Protein AF-A0A9X0CFH7-F1 (afdb_monomer_lite)

InterPro domains:
  IPR003609 PAN/Apple domain [PF00024] (2-72)
  IPR003609 PAN/Apple domain [PS50948] (1-74)

pLDDT: mean 85.28, std 14.78, range [37.84, 98.31]

Foldseek 3Di:
DAAQKDQPPFFPDFAFDPDDVVLCVVQVLQLLAQKWKAQQPDRGSRITGGSDDCVRPVVRIDGHHRMDIGGPPPPDPPDPPPPPPVQQFDDADPVLLVQLLVLLVVVVVVQLVVVCVVCVPDDPPDSCSNQVSDPVQSVQCSVCLRRDQDLVSCVVRGSHRDSVSSVSSVVSSVVRDVPRDD

Secondary structure (DSSP, 8-state):
-EEEEEE-S-EEEEE--SSHHHHHHHHTT-TT-SEEEEETT-SSS-EEEESS-TTT-GGGEEEEEEEEEEE----------------------HHHHHHHHHHHHHHHHHHHHHHHHH-TT--SS-HHHHH---HHHHHHHHHHTTT--SHHHHHHHS--SSHHHHHHHHHHHHTT-TT---

Structure (mmCIF, N/CA/C/O backbone):
data_AF-A0A9X0CFH7-F1
#
_entry.id   AF-A0A9X0CFH7-F1
#
loop_
_atom_site.group_PDB
_atom_site.id
_atom_site.type_symbol
_atom_site.label_atom_id
_atom_site.label_alt_id
_atom_site.label_comp_id
_atom_site.label_asym_id
_atom_site.label_entity_id
_atom_site.label_seq_id
_atom_site.pdbx_PDB_ins_code
_atom_site.Cartn_x
_atom_site.Cartn_y
_atom_site.Cartn_z
_atom_site.occupancy
_atom_site.B_iso_or_equiv
_atom_site.auth_seq_id
_atom_site.auth_comp_id
_atom_site.auth_asym_id
_atom_site.auth_atom_id
_atom_site.pdbx_PDB_model_num
ATOM 1 N N . MET A 1 1 ? 12.733 -11.921 -11.848 1.00 88.81 1 MET A N 1
ATOM 2 C CA . MET A 1 1 ? 12.622 -11.167 -13.117 1.00 88.81 1 MET A CA 1
ATOM 3 C C . MET A 1 1 ? 11.968 -12.038 -14.181 1.00 88.81 1 MET A C 1
ATOM 5 O O . MET A 1 1 ? 12.249 -13.232 -14.217 1.00 88.81 1 MET A O 1
ATOM 9 N N . VAL A 1 2 ? 11.102 -11.459 -15.015 1.00 95.19 2 VAL A N 1
ATOM 10 C CA . VAL A 1 2 ? 10.519 -12.099 -16.203 1.00 95.19 2 VAL A CA 1
ATOM 11 C C . VAL A 1 2 ? 10.742 -11.173 -17.404 1.00 95.19 2 VAL A C 1
ATOM 13 O O . VAL A 1 2 ? 10.199 -10.071 -17.452 1.00 95.19 2 VAL A O 1
ATOM 16 N N . ASN A 1 3 ? 11.584 -11.598 -18.347 1.00 96.38 3 ASN A N 1
ATOM 17 C CA . ASN A 1 3 ? 11.995 -10.783 -19.493 1.00 96.38 3 ASN A CA 1
ATOM 18 C C . ASN A 1 3 ? 10.939 -10.793 -20.610 1.00 96.38 3 ASN A C 1
ATOM 20 O O . ASN A 1 3 ? 10.426 -11.858 -20.949 1.00 96.38 3 ASN A O 1
ATOM 24 N N . GLY A 1 4 ? 10.661 -9.637 -21.215 1.00 96.88 4 GLY A N 1
ATOM 25 C CA . GLY A 1 4 ? 9.649 -9.468 -22.262 1.00 96.88 4 GLY A CA 1
ATOM 26 C C . GLY A 1 4 ? 8.211 -9.496 -21.740 1.00 96.88 4 GLY A C 1
ATOM 27 O O . GLY A 1 4 ? 7.301 -9.861 -22.485 1.00 96.88 4 GLY A O 1
ATOM 28 N N . TYR A 1 5 ? 8.015 -9.182 -20.458 1.00 98.00 5 TYR A N 1
ATOM 29 C CA . TYR A 1 5 ? 6.709 -9.130 -19.802 1.00 98.00 5 TYR A CA 1
ATOM 30 C C . TYR A 1 5 ? 6.572 -7.862 -18.963 1.00 98.00 5 TYR A C 1
ATOM 32 O O . TYR A 1 5 ? 7.567 -7.298 -18.496 1.00 98.00 5 TYR A O 1
ATOM 40 N N . ALA A 1 6 ? 5.330 -7.435 -18.772 1.00 97.94 6 ALA A N 1
ATOM 41 C CA . ALA A 1 6 ? 4.937 -6.344 -17.894 1.00 97.94 6 ALA A CA 1
ATOM 42 C C . ALA A 1 6 ? 3.622 -6.707 -17.194 1.00 97.94 6 ALA A C 1
ATOM 44 O O . ALA A 1 6 ? 2.772 -7.400 -17.760 1.00 97.94 6 ALA A O 1
ATOM 45 N N . LEU A 1 7 ? 3.454 -6.241 -15.961 1.00 98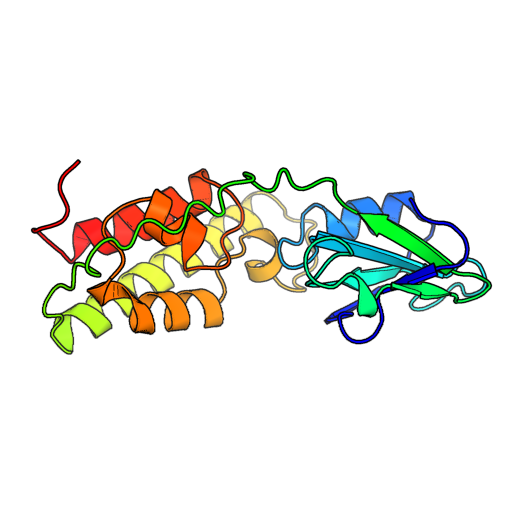.00 7 LEU A N 1
ATOM 46 C CA . LEU A 1 7 ? 2.184 -6.309 -15.252 1.00 98.00 7 LEU A CA 1
ATOM 47 C C . LEU A 1 7 ? 1.335 -5.099 -15.658 1.00 98.00 7 LEU A C 1
ATOM 49 O O . LEU A 1 7 ? 1.720 -3.957 -15.403 1.00 98.00 7 LEU A O 1
ATOM 53 N N . LEU A 1 8 ? 0.206 -5.337 -16.322 1.00 96.75 8 LEU A N 1
ATOM 54 C CA . LEU A 1 8 ? -0.649 -4.275 -16.858 1.00 96.75 8 LEU A CA 1
ATOM 55 C C . LEU A 1 8 ? -1.825 -3.968 -15.928 1.00 96.75 8 LEU A C 1
ATOM 57 O O . LEU A 1 8 ? -2.309 -4.837 -15.213 1.00 96.75 8 LEU A O 1
ATOM 61 N N . GLY A 1 9 ? -2.298 -2.719 -15.951 1.00 95.75 9 GLY A N 1
ATOM 62 C CA . GLY A 1 9 ? -3.473 -2.288 -15.179 1.00 95.75 9 GLY A CA 1
ATOM 63 C C . GLY A 1 9 ? -3.239 -2.109 -13.675 1.00 95.75 9 GLY A C 1
ATOM 64 O O . GLY A 1 9 ? -4.174 -1.771 -12.957 1.00 95.75 9 GLY A O 1
ATOM 65 N N . HIS A 1 10 ? -2.005 -2.303 -13.207 1.00 95.62 10 HIS A N 1
ATOM 66 C CA . HIS A 1 10 ? -1.633 -2.207 -11.791 1.00 95.62 10 HIS A CA 1
ATOM 67 C C . HIS A 1 10 ? -0.508 -1.20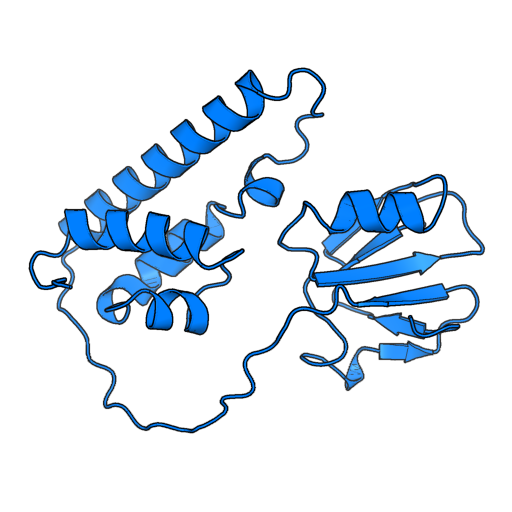4 -11.515 1.00 95.62 10 HIS A C 1
ATOM 69 O O . HIS A 1 10 ? -0.050 -1.096 -10.379 1.00 95.62 10 HIS A O 1
ATOM 75 N N . VAL A 1 11 ? -0.083 -0.461 -12.541 1.00 95.75 11 VAL A N 1
ATOM 76 C CA . VAL A 1 11 ? 0.871 0.641 -12.405 1.00 95.75 11 VAL A CA 1
ATOM 77 C C . VAL A 1 11 ? 0.180 1.796 -11.685 1.00 95.75 11 VAL A C 1
ATOM 79 O O . VAL A 1 11 ? -0.843 2.289 -12.161 1.00 95.75 11 VAL A O 1
ATOM 82 N N . PHE A 1 12 ? 0.736 2.243 -10.560 1.00 92.06 12 PHE A N 1
ATOM 83 C CA . PHE A 1 12 ? 0.223 3.412 -9.833 1.00 92.06 12 PHE A CA 1
ATOM 84 C C . PHE A 1 12 ? 1.115 4.648 -9.977 1.00 92.06 12 PHE A C 1
ATOM 86 O O . PHE A 1 12 ? 0.670 5.751 -9.662 1.00 92.06 12 PHE A O 1
ATOM 93 N N . GLU A 1 13 ? 2.354 4.477 -10.436 1.00 93.94 13 GLU A N 1
ATOM 94 C CA . GLU A 1 13 ? 3.318 5.560 -10.609 1.00 93.94 13 GLU A CA 1
ATOM 95 C C . GLU A 1 13 ? 4.332 5.201 -11.701 1.00 93.94 13 GLU A C 1
ATOM 97 O O . GLU A 1 13 ? 4.778 4.055 -11.791 1.00 93.94 13 GLU A O 1
ATOM 102 N N . ASN A 1 14 ? 4.697 6.187 -12.523 1.00 96.00 14 ASN A N 1
ATOM 103 C CA . ASN A 1 14 ? 5.788 6.074 -13.485 1.00 96.00 14 ASN A CA 1
ATOM 104 C C . ASN A 1 14 ? 6.906 7.037 -13.082 1.00 96.00 14 ASN A C 1
ATOM 106 O O . ASN A 1 14 ? 6.641 8.195 -12.760 1.00 96.00 14 ASN A O 1
ATOM 110 N N . VAL A 1 15 ? 8.146 6.557 -13.115 1.00 94.56 15 VAL A N 1
ATOM 111 C CA . VAL A 1 15 ? 9.338 7.319 -12.741 1.00 94.56 15 VAL A CA 1
ATOM 112 C C . VAL A 1 15 ? 10.407 7.128 -13.811 1.00 94.56 15 VAL A C 1
ATOM 114 O O . VAL A 1 15 ? 10.586 6.040 -14.358 1.00 94.56 15 VAL A O 1
ATOM 117 N N . SER A 1 16 ? 11.142 8.194 -14.113 1.00 95.88 16 SER A N 1
ATOM 118 C CA . SER A 1 16 ? 12.308 8.135 -14.994 1.00 95.88 16 SER A CA 1
ATOM 119 C C . SER A 1 16 ? 13.559 7.819 -14.174 1.00 95.88 16 SER A C 1
ATOM 121 O O . SER A 1 16 ? 13.917 8.577 -13.272 1.00 95.88 16 SER A O 1
ATOM 123 N N . VAL A 1 17 ? 14.241 6.715 -14.478 1.00 94.81 17 VAL A N 1
ATOM 124 C CA . VAL A 1 17 ? 15.445 6.271 -13.760 1.00 94.81 17 VAL A CA 1
ATOM 125 C C . VAL A 1 17 ? 16.564 5.864 -14.720 1.00 94.81 17 VAL A C 1
ATOM 127 O O . VAL A 1 17 ? 16.323 5.431 -15.844 1.00 94.81 17 VAL A O 1
ATOM 130 N N . ALA A 1 18 ? 17.815 5.957 -14.263 1.00 93.62 18 ALA A N 1
ATOM 131 C CA . ALA A 1 18 ? 18.990 5.637 -15.082 1.00 93.62 18 ALA A CA 1
ATOM 132 C C . ALA A 1 18 ? 19.151 4.134 -15.386 1.00 93.62 18 ALA A C 1
ATOM 134 O O . ALA A 1 18 ? 19.852 3.761 -16.324 1.00 93.62 18 ALA A O 1
ATOM 135 N N . GLY A 1 19 ? 18.523 3.263 -14.597 1.00 92.88 19 GLY A N 1
ATOM 136 C CA . GLY A 1 19 ? 18.621 1.822 -14.771 1.00 92.88 19 GLY A CA 1
ATOM 137 C C . GLY A 1 19 ? 17.738 1.044 -13.807 1.00 92.88 19 GLY A C 1
ATOM 138 O O . GLY A 1 19 ? 17.147 1.591 -12.875 1.00 92.88 19 GLY A O 1
ATOM 139 N N . VAL A 1 20 ? 17.680 -0.268 -14.016 1.00 94.75 20 VAL A N 1
ATOM 140 C CA . VAL A 1 20 ? 16.771 -1.158 -13.284 1.00 94.75 20 VAL A CA 1
ATOM 141 C C . VAL A 1 20 ? 17.030 -1.199 -11.774 1.00 94.75 20 VAL A C 1
ATOM 143 O O . VAL A 1 20 ? 16.090 -1.283 -10.990 1.00 94.75 20 VAL A O 1
ATOM 146 N N . ILE A 1 21 ? 18.290 -1.060 -11.345 1.00 92.56 21 ILE A N 1
ATOM 147 C CA . ILE A 1 21 ? 18.646 -0.997 -9.918 1.00 92.56 21 ILE A CA 1
ATOM 148 C C . ILE A 1 21 ? 18.085 0.270 -9.265 1.00 92.56 21 ILE A C 1
ATOM 150 O O . ILE A 1 21 ? 17.617 0.223 -8.131 1.00 92.56 21 ILE A O 1
ATOM 154 N N . ASN A 1 22 ? 18.064 1.396 -9.982 1.00 92.94 22 ASN A N 1
ATOM 155 C CA . ASN A 1 22 ? 17.421 2.609 -9.488 1.00 92.94 22 ASN A CA 1
ATOM 156 C C . ASN A 1 22 ? 15.903 2.426 -9.385 1.00 92.94 22 ASN A C 1
ATOM 158 O O . ASN A 1 22 ? 15.332 2.859 -8.394 1.00 92.94 22 ASN A O 1
ATOM 162 N N . CYS A 1 23 ? 15.275 1.723 -10.334 1.00 95.12 23 CYS A N 1
ATOM 163 C CA . CYS A 1 23 ? 13.853 1.378 -10.241 1.00 95.12 23 CYS A CA 1
ATOM 164 C C . CYS A 1 23 ? 13.554 0.536 -8.992 1.00 95.12 23 CYS A C 1
ATOM 166 O O . CYS A 1 23 ? 12.622 0.831 -8.247 1.00 95.12 23 CYS A O 1
ATOM 168 N N . TYR A 1 24 ? 14.406 -0.454 -8.701 1.00 92.00 24 TYR A N 1
ATOM 169 C CA . TYR A 1 24 ? 14.321 -1.233 -7.468 1.00 92.00 24 TYR A CA 1
ATOM 170 C C . TYR A 1 24 ? 14.459 -0.351 -6.218 1.00 92.00 24 TYR A C 1
ATOM 172 O O . TYR A 1 24 ? 13.630 -0.456 -5.323 1.00 92.00 24 TYR A O 1
ATOM 180 N N . HIS A 1 25 ? 15.438 0.559 -6.161 1.00 86.38 25 HIS A N 1
ATOM 181 C CA . HIS A 1 25 ? 15.595 1.484 -5.028 1.00 86.38 25 HIS A CA 1
ATOM 182 C C . HIS A 1 25 ? 14.466 2.515 -4.902 1.00 86.38 25 HIS A C 1
ATOM 184 O O . HIS A 1 25 ? 14.271 3.060 -3.823 1.00 86.38 25 HIS A O 1
ATOM 190 N N . THR A 1 26 ? 13.721 2.789 -5.972 1.00 87.62 26 THR A N 1
ATOM 191 C CA . THR A 1 26 ? 12.497 3.596 -5.913 1.00 87.62 26 THR A CA 1
ATOM 192 C C . THR A 1 26 ? 11.316 2.773 -5.397 1.00 87.62 26 THR A C 1
ATOM 194 O O . THR A 1 26 ? 10.522 3.265 -4.600 1.00 87.62 26 THR A O 1
ATOM 197 N N . CYS A 1 27 ? 11.213 1.515 -5.822 1.00 90.00 27 CYS A N 1
ATOM 198 C CA . CYS A 1 27 ? 10.132 0.614 -5.442 1.00 90.00 27 CYS A CA 1
ATOM 199 C C . CYS A 1 27 ? 10.262 0.122 -3.994 1.00 90.00 27 CYS A C 1
ATOM 201 O O . CYS A 1 27 ? 9.324 0.228 -3.223 1.00 90.00 27 CYS A O 1
ATOM 203 N N . GLN A 1 28 ? 11.437 -0.360 -3.592 1.00 84.56 28 GLN A N 1
ATOM 204 C CA . GLN A 1 28 ? 11.665 -1.011 -2.301 1.00 84.56 28 GLN A CA 1
ATOM 205 C C . GLN A 1 28 ? 11.304 -0.179 -1.058 1.00 84.56 28 GLN A C 1
ATOM 207 O O . GLN A 1 28 ? 10.832 -0.782 -0.100 1.00 84.56 28 GLN A O 1
ATOM 212 N N . PRO A 1 29 ? 11.504 1.150 -1.000 1.00 73.12 29 PRO A N 1
ATOM 213 C CA . PRO A 1 29 ? 11.023 1.948 0.125 1.00 73.12 29 PRO A CA 1
ATOM 214 C C . PRO A 1 29 ? 9.556 2.373 -0.023 1.00 73.12 29 PRO A C 1
ATOM 216 O O . PRO A 1 29 ? 8.988 2.877 0.939 1.00 73.12 29 PRO A O 1
ATOM 219 N N . ASN A 1 30 ? 8.947 2.223 -1.203 1.00 79.44 30 ASN A N 1
ATOM 220 C CA . ASN A 1 30 ? 7.548 2.551 -1.442 1.00 79.44 30 ASN A CA 1
ATOM 221 C C . ASN A 1 30 ? 6.698 1.307 -1.226 1.00 79.44 30 ASN A C 1
ATOM 223 O O . ASN A 1 30 ? 6.671 0.399 -2.046 1.00 79.44 30 ASN A O 1
ATOM 227 N N . CYS A 1 31 ? 5.928 1.279 -0.160 1.00 77.06 31 CYS A N 1
ATOM 228 C CA . CYS A 1 31 ? 5.208 0.067 0.194 1.00 77.06 31 CYS A CA 1
ATOM 229 C C . CYS A 1 31 ? 3.962 -0.262 -0.586 1.00 77.06 31 CYS A C 1
ATOM 231 O O . CYS A 1 31 ? 3.436 -1.368 -0.471 1.00 77.06 31 CYS A O 1
ATOM 233 N N . ARG A 1 32 ? 3.488 0.683 -1.392 1.00 82.31 32 ARG A N 1
ATOM 234 C CA . ARG A 1 32 ? 2.524 0.338 -2.425 1.00 82.31 32 ARG A CA 1
ATOM 235 C C . ARG A 1 32 ? 3.214 -0.470 -3.512 1.00 82.31 32 ARG A C 1
ATOM 237 O O . ARG A 1 32 ? 2.543 -1.231 -4.179 1.00 82.31 32 ARG A O 1
ATOM 244 N N . CYS A 1 33 ? 4.524 -0.325 -3.692 1.00 89.88 33 CYS A N 1
ATOM 245 C CA . CYS A 1 33 ? 5.276 -1.026 -4.712 1.00 89.88 33 CYS A CA 1
ATOM 246 C C . CYS A 1 33 ? 5.679 -2.428 -4.250 1.00 89.88 33 CYS A C 1
ATOM 248 O O . CYS A 1 33 ? 6.605 -2.609 -3.463 1.00 89.88 33 CYS A O 1
ATOM 250 N N . ILE A 1 34 ? 4.992 -3.435 -4.784 1.00 89.88 34 ILE A N 1
ATOM 251 C CA . ILE A 1 34 ? 5.307 -4.846 -4.515 1.00 89.88 34 ILE A CA 1
ATOM 252 C C . ILE A 1 34 ? 5.893 -5.567 -5.736 1.00 89.88 34 ILE A C 1
ATOM 254 O O . ILE A 1 34 ? 6.455 -6.656 -5.627 1.00 89.88 34 ILE A O 1
ATOM 258 N N . SER A 1 35 ? 5.794 -4.943 -6.908 1.00 95.75 35 SER A N 1
ATOM 259 C CA . SER A 1 35 ? 6.482 -5.336 -8.134 1.00 95.75 35 SER A CA 1
ATOM 260 C C . SER A 1 35 ? 6.704 -4.097 -9.011 1.00 95.75 35 SER A C 1
ATOM 262 O O . SER A 1 35 ? 6.143 -3.035 -8.741 1.00 95.75 35 SER A O 1
ATOM 264 N N . PHE A 1 36 ? 7.506 -4.194 -10.069 1.00 98.00 36 PHE A N 1
ATOM 265 C CA . PHE A 1 36 ? 7.657 -3.108 -11.042 1.00 98.00 36 PHE A CA 1
ATOM 266 C C . PHE A 1 36 ? 7.936 -3.629 -12.454 1.00 98.00 36 PHE A C 1
ATOM 268 O O . PHE A 1 36 ? 8.485 -4.719 -12.641 1.00 98.00 36 PHE A O 1
ATOM 275 N N . ASN A 1 37 ? 7.586 -2.821 -13.454 1.00 98.31 37 ASN A N 1
ATOM 276 C CA . ASN A 1 37 ? 8.015 -3.009 -14.837 1.00 98.31 37 ASN A CA 1
ATOM 277 C C . ASN A 1 37 ? 9.163 -2.043 -15.137 1.00 98.31 37 ASN A C 1
ATOM 279 O O . ASN A 1 37 ? 9.091 -0.862 -14.805 1.00 98.31 37 ASN A O 1
ATOM 283 N N . PHE A 1 38 ? 10.200 -2.529 -15.806 1.00 98.12 38 PHE A N 1
ATOM 284 C CA . PHE A 1 38 ? 11.272 -1.701 -16.339 1.00 98.12 38 PHE A CA 1
ATOM 285 C C . PHE A 1 38 ? 11.248 -1.746 -17.869 1.00 98.12 38 PHE A C 1
ATOM 287 O O . PHE A 1 38 ? 11.386 -2.818 -18.460 1.00 98.12 38 PHE A O 1
ATOM 294 N N . LEU A 1 39 ? 11.040 -0.599 -18.513 1.00 97.69 39 LEU A N 1
ATOM 295 C CA . LEU A 1 39 ? 10.996 -0.465 -19.967 1.00 97.69 39 LEU A CA 1
ATOM 296 C C . LEU A 1 39 ? 12.410 -0.193 -20.490 1.00 97.69 39 LEU A C 1
ATOM 298 O O . LEU A 1 39 ? 12.993 0.856 -20.240 1.00 97.69 39 LEU A O 1
ATOM 302 N N . THR A 1 40 ? 12.979 -1.137 -21.231 1.00 94.31 40 THR A N 1
ATOM 303 C CA . THR A 1 40 ? 14.380 -1.079 -21.675 1.00 94.31 40 THR A CA 1
ATOM 304 C C . THR A 1 40 ? 14.592 -0.215 -22.917 1.00 94.31 40 THR A C 1
ATOM 306 O O . THR A 1 40 ? 15.731 0.056 -23.283 1.00 94.31 40 THR A O 1
ATOM 309 N N . THR A 1 41 ? 13.517 0.166 -23.609 1.00 92.19 41 THR A N 1
ATOM 310 C CA . THR A 1 41 ? 13.569 0.881 -24.897 1.00 92.19 41 THR A CA 1
ATOM 311 C C . THR A 1 41 ? 13.293 2.376 -24.780 1.00 92.19 41 THR A C 1
ATOM 313 O O . THR A 1 41 ? 13.407 3.091 -25.775 1.00 92.19 41 THR A O 1
ATOM 316 N N . VAL A 1 42 ? 12.925 2.859 -23.592 1.00 92.31 42 VAL A N 1
ATOM 317 C CA . VAL A 1 42 ? 12.628 4.271 -23.333 1.00 92.31 42 VAL A CA 1
ATOM 318 C C . VAL A 1 42 ? 13.431 4.766 -22.136 1.00 92.31 42 VAL A C 1
ATOM 320 O O . VAL A 1 42 ? 13.735 4.012 -21.216 1.00 92.31 42 VAL A O 1
ATOM 323 N N . ASN A 1 43 ? 13.783 6.050 -22.161 1.00 87.38 43 ASN A N 1
ATOM 324 C CA . ASN A 1 43 ? 14.569 6.692 -21.101 1.00 87.38 43 ASN A CA 1
ATOM 325 C C . ASN A 1 43 ? 13.709 7.543 -20.155 1.00 87.38 43 ASN A C 1
ATOM 327 O O . ASN A 1 43 ? 14.184 7.962 -19.104 1.00 87.38 43 ASN A O 1
ATOM 331 N N . GLN A 1 44 ? 12.463 7.819 -20.541 1.00 92.75 44 GLN A N 1
ATOM 332 C CA . GLN A 1 44 ? 11.473 8.515 -19.727 1.00 92.75 44 GLN A CA 1
ATOM 333 C C . GLN A 1 44 ? 10.419 7.516 -19.275 1.00 92.75 44 GLN A C 1
ATOM 335 O O . GLN A 1 44 ? 10.064 6.621 -20.043 1.00 92.75 44 GLN A O 1
ATOM 340 N N . ASP A 1 45 ? 9.953 7.674 -18.038 1.00 94.50 45 ASP A N 1
ATOM 341 C CA . ASP A 1 45 ? 8.892 6.867 -17.422 1.00 94.50 45 ASP A CA 1
ATOM 342 C C . ASP A 1 45 ? 9.143 5.361 -17.559 1.00 94.50 45 ASP A C 1
ATOM 344 O O . ASP A 1 45 ? 8.242 4.538 -17.719 1.00 94.50 45 ASP A O 1
ATOM 348 N N . ASN A 1 46 ? 10.426 5.008 -17.517 1.00 96.75 46 ASN A N 1
ATOM 349 C CA . ASN A 1 46 ? 10.923 3.674 -17.792 1.00 96.75 46 ASN A CA 1
ATOM 350 C C . ASN A 1 46 ? 10.853 2.751 -16.574 1.00 96.75 46 ASN A C 1
ATOM 352 O O . ASN A 1 46 ? 11.066 1.552 -16.716 1.00 96.75 46 ASN A O 1
ATOM 356 N N . CYS A 1 47 ? 10.543 3.281 -15.393 1.00 97.94 47 CYS A N 1
ATOM 357 C CA . CYS A 1 47 ? 10.238 2.524 -14.191 1.00 97.94 47 CYS A CA 1
ATOM 358 C C . CYS A 1 47 ? 8.755 2.686 -13.855 1.00 97.94 47 CYS A C 1
ATOM 360 O O . CYS A 1 47 ? 8.315 3.771 -13.486 1.00 97.94 47 CYS A O 1
ATOM 362 N N . GLN A 1 48 ? 7.987 1.608 -13.974 1.00 97.81 48 GLN A N 1
ATOM 363 C CA . GLN A 1 48 ? 6.557 1.592 -13.675 1.00 97.81 48 GLN A CA 1
ATOM 364 C C . GLN A 1 48 ? 6.328 0.795 -12.389 1.00 97.81 48 GLN A C 1
ATOM 366 O O . GLN A 1 48 ? 6.515 -0.423 -12.373 1.00 97.81 48 GLN A O 1
ATOM 371 N N . LEU A 1 49 ? 5.955 1.476 -11.307 1.00 96.75 49 LEU A N 1
ATOM 372 C CA . LEU A 1 49 ? 5.744 0.873 -9.990 1.00 96.75 49 LEU A CA 1
ATOM 373 C C . LEU A 1 49 ? 4.349 0.246 -9.917 1.00 96.75 49 LEU A C 1
ATOM 375 O O . LEU A 1 49 ? 3.357 0.914 -10.224 1.00 96.75 49 LEU A O 1
ATOM 379 N N . ASN A 1 50 ? 4.258 -1.014 -9.487 1.00 95.94 50 ASN A N 1
ATOM 380 C CA . ASN A 1 50 ? 3.000 -1.757 -9.446 1.00 95.94 50 ASN A CA 1
ATOM 381 C C . ASN A 1 50 ? 2.508 -1.996 -8.016 1.00 95.94 50 ASN A C 1
ATOM 383 O O . ASN A 1 50 ? 3.285 -2.372 -7.137 1.00 95.94 50 ASN A O 1
ATOM 387 N N . SER A 1 51 ? 1.191 -1.875 -7.818 1.00 90.88 51 SER A N 1
ATOM 388 C CA . SER A 1 51 ? 0.531 -2.157 -6.534 1.00 90.88 51 SER A CA 1
ATOM 389 C C . SER A 1 51 ? 0.141 -3.613 -6.332 1.00 90.88 51 SER A C 1
ATOM 391 O O . SER A 1 51 ? -0.459 -3.968 -5.326 1.00 90.88 51 SER A O 1
ATOM 393 N N . GLU A 1 52 ? 0.436 -4.440 -7.324 1.00 92.12 52 GLU A N 1
ATOM 394 C CA . GLU A 1 52 ? 0.103 -5.855 -7.384 1.00 92.12 52 GLU A CA 1
ATOM 395 C C . GLU A 1 52 ? 1.310 -6.619 -7.925 1.00 92.12 52 GLU A C 1
ATOM 397 O O . GLU A 1 52 ? 2.281 -6.020 -8.397 1.00 92.12 52 GLU A O 1
ATOM 402 N N . ASN A 1 53 ? 1.249 -7.946 -7.899 1.00 92.06 53 ASN A N 1
ATOM 403 C CA . ASN A 1 53 ? 2.266 -8.795 -8.502 1.00 92.06 53 ASN A CA 1
ATOM 404 C C . ASN A 1 53 ? 1.651 -10.019 -9.196 1.00 92.06 53 ASN A C 1
ATOM 406 O O . ASN A 1 53 ? 0.443 -10.264 -9.141 1.00 92.06 53 ASN A O 1
ATOM 410 N N . LYS A 1 54 ? 2.492 -10.815 -9.859 1.00 92.12 54 LYS A N 1
ATOM 411 C CA . LYS A 1 54 ? 2.065 -12.007 -10.612 1.00 92.12 54 LYS A CA 1
ATOM 412 C C . LYS A 1 54 ? 1.414 -13.090 -9.742 1.00 92.12 54 LYS A C 1
ATOM 414 O O . LYS A 1 54 ? 0.732 -13.953 -10.283 1.00 92.12 54 LYS A O 1
ATOM 419 N N . HIS A 1 55 ? 1.649 -13.082 -8.429 1.00 88.19 55 HIS A N 1
ATOM 420 C CA . HIS A 1 55 ? 1.073 -14.061 -7.510 1.00 88.19 55 HIS A CA 1
ATOM 421 C C . HIS A 1 55 ? -0.389 -13.722 -7.204 1.00 88.19 55 HIS A C 1
ATOM 423 O O . HIS A 1 55 ? -1.248 -14.600 -7.254 1.00 88.19 55 HIS A O 1
ATOM 429 N N . LEU A 1 56 ? -0.683 -12.439 -6.967 1.00 85.69 56 LEU A N 1
ATOM 430 C CA . LEU A 1 56 ? -2.039 -11.949 -6.709 1.00 85.69 56 LEU A CA 1
ATOM 431 C C . LEU A 1 56 ? -2.863 -11.789 -7.996 1.00 85.69 56 LEU A C 1
ATOM 433 O O . LEU A 1 56 ? -4.075 -12.022 -7.993 1.00 85.69 56 LEU A O 1
ATOM 437 N N . LYS A 1 57 ? -2.216 -11.406 -9.105 1.00 91.75 57 LYS A N 1
ATOM 438 C CA . LYS A 1 57 ? -2.854 -11.104 -10.398 1.00 91.75 57 LYS A CA 1
ATOM 439 C C . LYS A 1 57 ? -2.132 -11.797 -11.565 1.00 91.75 57 LYS A C 1
ATOM 441 O O . LYS A 1 57 ? -1.604 -11.125 -12.451 1.00 91.75 57 LYS A O 1
ATOM 446 N N . PRO A 1 58 ? -2.130 -13.140 -11.638 1.00 91.38 58 PRO A N 1
ATOM 447 C CA . PRO A 1 58 ? -1.380 -13.869 -12.666 1.00 91.38 58 PRO A CA 1
ATOM 448 C C . PRO A 1 58 ? -1.811 -13.521 -14.098 1.00 91.38 58 PRO A C 1
ATOM 450 O O . PRO A 1 58 ? -0.968 -13.425 -14.985 1.00 91.38 58 PRO A O 1
ATOM 453 N N . GLY A 1 59 ? -3.105 -13.265 -14.326 1.00 93.69 59 GLY A N 1
ATOM 454 C CA . GLY A 1 59 ? -3.635 -12.889 -15.644 1.00 93.69 59 GLY A CA 1
ATOM 455 C C . GLY A 1 59 ? -3.249 -11.483 -16.120 1.00 93.69 59 GLY A C 1
ATOM 456 O O . GLY A 1 59 ? -3.456 -11.168 -17.288 1.00 93.69 59 GLY A O 1
ATOM 457 N N . ALA A 1 60 ? -2.692 -10.645 -15.242 1.00 96.94 60 ALA A N 1
ATOM 458 C CA . ALA A 1 60 ? -2.247 -9.298 -15.588 1.00 96.94 60 ALA A CA 1
ATOM 459 C C . ALA A 1 60 ? -0.793 -9.254 -16.086 1.00 96.94 60 ALA A C 1
ATOM 461 O O . ALA A 1 60 ? -0.355 -8.219 -16.588 1.00 96.94 60 ALA A O 1
ATOM 462 N N . LEU A 1 61 ? -0.037 -10.354 -15.958 1.00 97.75 61 LEU A N 1
ATOM 463 C CA . LEU A 1 61 ? 1.328 -10.449 -16.470 1.00 97.75 61 LEU A CA 1
ATOM 464 C C . LEU A 1 61 ? 1.284 -10.791 -17.963 1.00 97.75 61 LEU A C 1
ATOM 466 O O . LEU A 1 61 ? 1.075 -11.940 -18.352 1.00 97.75 61 LEU A O 1
ATOM 470 N N . VAL A 1 62 ? 1.487 -9.782 -18.806 1.00 97.62 62 VAL A N 1
ATOM 471 C CA . VAL A 1 62 ? 1.312 -9.886 -20.257 1.00 97.62 62 VAL A CA 1
ATOM 472 C C . VAL A 1 62 ? 2.649 -9.717 -20.963 1.00 97.62 62 VAL A C 1
ATOM 474 O O . VAL A 1 62 ? 3.518 -8.965 -20.519 1.00 97.62 62 VAL A O 1
ATOM 477 N N . ARG A 1 63 ? 2.821 -10.431 -22.079 1.00 97.50 63 ARG A N 1
ATOM 478 C CA . ARG A 1 63 ? 3.991 -10.285 -22.945 1.00 97.50 63 ARG A CA 1
ATOM 479 C C . ARG A 1 63 ? 4.033 -8.865 -23.511 1.00 97.50 63 ARG A C 1
ATOM 481 O O . ARG A 1 63 ? 3.089 -8.431 -24.167 1.00 97.50 63 ARG A O 1
ATOM 488 N N . MET A 1 64 ? 5.144 -8.178 -23.294 1.00 96.12 64 MET A N 1
ATOM 489 C CA . MET A 1 64 ? 5.400 -6.829 -23.780 1.00 96.12 64 MET A CA 1
ATOM 490 C C . MET A 1 64 ? 6.874 -6.747 -24.180 1.00 96.12 64 MET A C 1
ATOM 492 O O . MET A 1 64 ? 7.780 -6.931 -23.372 1.00 96.12 64 MET A O 1
ATOM 496 N N . GLU A 1 65 ? 7.127 -6.567 -25.474 1.00 95.88 65 GLU A N 1
ATOM 497 C CA . GLU A 1 65 ? 8.496 -6.479 -25.978 1.00 95.88 65 GLU A CA 1
ATOM 498 C C . GLU A 1 65 ? 9.160 -5.188 -25.486 1.00 95.88 65 GLU A C 1
ATOM 500 O O . GLU A 1 65 ? 8.521 -4.141 -25.419 1.00 95.88 65 GLU A O 1
ATOM 505 N N . GLY A 1 66 ? 10.439 -5.272 -25.110 1.00 96.00 66 GLY A N 1
ATOM 506 C CA . GLY A 1 66 ? 11.160 -4.136 -24.536 1.00 96.00 66 GLY A CA 1
ATOM 507 C C . GLY A 1 66 ? 10.833 -3.847 -23.068 1.00 96.00 66 GLY A C 1
ATOM 508 O O . GLY A 1 66 ? 11.173 -2.770 -22.587 1.00 96.00 66 GLY A O 1
ATOM 509 N N . SER A 1 67 ? 10.199 -4.776 -22.343 1.00 97.00 67 SER A N 1
ATOM 510 C CA . SER A 1 67 ? 9.955 -4.646 -20.903 1.00 97.00 67 SER A CA 1
ATOM 511 C C . SER A 1 67 ? 10.535 -5.803 -20.091 1.00 97.00 67 SER A C 1
ATOM 513 O O . SER A 1 67 ? 10.736 -6.917 -20.580 1.00 97.00 67 SER A O 1
ATOM 515 N N . GLN A 1 68 ? 10.778 -5.545 -18.811 1.00 98.00 68 GLN A N 1
ATOM 516 C CA . GLN A 1 68 ? 11.222 -6.527 -17.830 1.00 98.00 68 GLN A CA 1
ATOM 517 C C . GLN A 1 68 ? 10.388 -6.386 -16.556 1.00 98.00 68 GLN A C 1
ATOM 519 O O . GLN A 1 68 ? 10.372 -5.323 -15.941 1.00 98.00 68 GLN A O 1
ATOM 524 N N . TYR A 1 69 ? 9.721 -7.460 -16.138 1.00 98.12 69 TYR A N 1
ATOM 525 C CA . TYR A 1 69 ? 8.957 -7.494 -14.890 1.00 98.12 69 TYR A CA 1
ATOM 526 C C . TYR A 1 69 ? 9.828 -7.972 -13.720 1.00 98.12 69 TYR A C 1
ATOM 528 O O . TYR A 1 69 ? 10.540 -8.979 -13.834 1.00 98.12 69 TYR A O 1
ATOM 536 N N . TYR A 1 70 ? 9.726 -7.303 -12.574 1.00 97.25 70 TYR A N 1
ATOM 537 C CA . TYR A 1 70 ? 10.415 -7.640 -11.330 1.00 97.25 70 TYR A CA 1
ATOM 538 C C . TYR A 1 70 ? 9.423 -7.743 -10.177 1.00 97.25 70 TYR A C 1
ATOM 540 O O . TYR A 1 70 ? 8.587 -6.869 -10.001 1.00 97.25 70 TYR A O 1
ATOM 548 N N . ASP A 1 71 ? 9.553 -8.803 -9.385 1.00 93.31 71 ASP A N 1
ATOM 549 C CA . ASP A 1 71 ? 8.813 -9.019 -8.139 1.00 93.31 71 ASP A CA 1
ATOM 550 C C . ASP A 1 71 ? 9.757 -8.716 -6.973 1.00 93.31 71 ASP A C 1
ATOM 552 O O . ASP A 1 71 ? 10.946 -9.027 -7.090 1.00 93.31 71 ASP A O 1
ATOM 556 N N . LEU A 1 72 ? 9.266 -8.134 -5.876 1.00 86.31 72 LEU A N 1
ATOM 557 C CA . LEU A 1 72 ? 10.102 -7.852 -4.697 1.00 86.31 72 LEU A CA 1
ATOM 558 C C . LEU A 1 72 ? 10.235 -9.059 -3.753 1.00 86.31 72 LEU A C 1
ATOM 560 O O . LEU A 1 72 ? 10.748 -8.912 -2.648 1.00 86.31 72 LEU A O 1
ATOM 564 N N . ASP A 1 73 ? 9.805 -10.247 -4.194 1.00 70.12 73 ASP A N 1
ATOM 565 C CA . ASP A 1 73 ? 9.842 -11.498 -3.429 1.00 70.12 73 ASP A CA 1
ATOM 566 C C . ASP A 1 73 ? 9.258 -11.323 -2.016 1.00 70.12 73 ASP A C 1
ATOM 568 O O . ASP A 1 73 ? 9.827 -11.743 -1.003 1.00 70.12 73 ASP A O 1
ATOM 572 N N . ILE A 1 74 ? 8.079 -10.697 -1.950 1.00 67.25 74 ILE A N 1
ATOM 573 C CA . ILE A 1 74 ? 7.303 -10.640 -0.714 1.00 67.25 74 ILE A CA 1
ATOM 574 C C . ILE A 1 74 ? 6.953 -12.074 -0.325 1.00 67.25 74 ILE A C 1
ATOM 576 O O . ILE A 1 74 ? 6.350 -12.821 -1.098 1.00 67.25 74 ILE A O 1
ATOM 580 N N . LYS A 1 75 ? 7.338 -12.473 0.889 1.00 58.03 75 LYS A N 1
ATOM 581 C CA . LYS A 1 75 ? 6.929 -13.759 1.450 1.00 58.03 75 LYS A CA 1
ATOM 582 C C . LYS A 1 75 ? 5.437 -13.699 1.753 1.00 58.03 75 LYS A C 1
ATOM 584 O O . LYS A 1 75 ? 5.033 -13.260 2.825 1.00 58.03 75 LYS A O 1
ATOM 589 N N . TYR A 1 76 ? 4.625 -14.151 0.808 1.00 50.81 76 TYR A N 1
ATOM 590 C CA . TYR A 1 76 ? 3.235 -14.480 1.075 1.00 50.81 76 TYR A CA 1
ATOM 591 C C . TYR A 1 76 ? 3.234 -15.652 2.052 1.00 50.81 76 TYR A C 1
ATOM 593 O O . TYR A 1 76 ? 3.693 -16.742 1.708 1.00 50.81 76 TYR A O 1
ATOM 601 N N . ASN A 1 77 ? 2.776 -15.430 3.285 1.00 44.78 77 ASN A N 1
ATOM 602 C CA . ASN A 1 77 ? 2.439 -16.547 4.155 1.00 44.78 77 ASN A CA 1
ATOM 603 C C . ASN A 1 77 ? 1.316 -17.314 3.454 1.00 44.78 77 ASN A C 1
ATOM 605 O O . ASN A 1 77 ? 0.184 -16.842 3.372 1.00 44.78 77 ASN A O 1
ATOM 609 N N . ASP A 1 78 ? 1.660 -18.469 2.892 1.00 45.97 78 ASP A N 1
ATOM 610 C CA . ASP A 1 78 ? 0.726 -19.378 2.242 1.00 45.97 78 ASP A CA 1
ATOM 611 C C . ASP A 1 78 ? -0.166 -20.000 3.322 1.00 45.97 78 ASP A C 1
ATOM 613 O O . ASP A 1 78 ? 0.112 -21.062 3.877 1.00 45.97 78 ASP A O 1
ATOM 617 N N . LYS A 1 79 ? -1.194 -19.252 3.723 1.00 45.41 79 LYS A N 1
ATOM 618 C CA . LYS A 1 79 ? -2.240 -19.708 4.631 1.00 45.41 79 LYS A CA 1
ATOM 619 C C . LYS A 1 79 ? -3.599 -19.267 4.112 1.00 45.41 79 LYS A C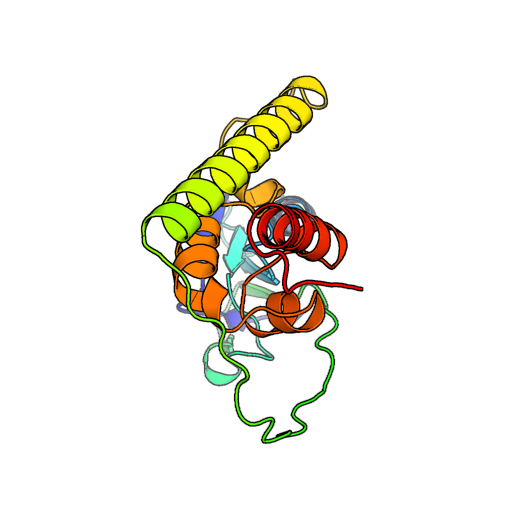 1
ATOM 621 O O . LYS A 1 79 ? -4.349 -18.576 4.788 1.00 45.41 79 LYS A O 1
ATOM 626 N N . ARG A 1 80 ? -3.986 -19.779 2.941 1.00 44.38 80 ARG A N 1
ATOM 627 C CA . ARG A 1 80 ? -5.404 -20.112 2.733 1.00 44.38 80 ARG A CA 1
ATOM 628 C C . ARG A 1 80 ? -5.723 -21.380 3.516 1.00 44.38 80 ARG A C 1
ATOM 630 O O . ARG A 1 80 ? -5.914 -22.453 2.958 1.00 44.38 80 ARG A O 1
ATOM 637 N N . THR A 1 81 ? -5.775 -21.241 4.830 1.00 37.84 81 THR A N 1
ATOM 638 C CA . THR A 1 81 ? -6.646 -22.095 5.628 1.00 37.84 81 THR A CA 1
ATOM 639 C C . THR A 1 81 ? -7.876 -21.249 5.864 1.00 37.84 81 THR A C 1
ATOM 641 O O . THR A 1 81 ? -7.811 -20.274 6.604 1.00 37.84 81 THR A O 1
ATOM 644 N N . GLU A 1 82 ? -8.967 -21.584 5.178 1.00 44.09 82 GLU A N 1
ATOM 645 C CA . GLU A 1 82 ? -10.305 -21.128 5.543 1.00 44.09 82 GLU A CA 1
ATOM 646 C C . GLU A 1 82 ? -10.578 -21.608 6.971 1.00 44.09 82 GLU A C 1
ATOM 648 O O . GLU A 1 82 ? -11.117 -22.688 7.204 1.00 44.09 82 GLU A O 1
ATOM 653 N N . VAL A 1 83 ? -10.142 -20.828 7.955 1.00 41.59 83 VAL A N 1
ATOM 654 C CA . VAL A 1 83 ? -10.690 -20.919 9.293 1.00 41.59 83 VAL A CA 1
ATOM 655 C C . VAL A 1 83 ? -11.924 -20.041 9.243 1.00 41.59 83 VAL A C 1
ATOM 657 O O . VAL A 1 83 ? -11.846 -18.818 9.223 1.00 41.59 83 VAL A O 1
ATOM 660 N N . THR A 1 84 ? -13.087 -20.683 9.176 1.00 42.22 84 THR A N 1
ATOM 661 C CA . THR A 1 84 ? -14.367 -20.100 9.579 1.00 42.22 84 THR A CA 1
ATOM 662 C C . THR A 1 84 ? -14.301 -19.765 11.068 1.00 42.22 84 THR A C 1
ATOM 664 O O . THR A 1 84 ? -14.922 -20.418 11.905 1.00 42.22 84 THR A O 1
ATOM 667 N N . THR A 1 85 ? -13.504 -18.767 11.435 1.00 46.31 85 THR A N 1
ATOM 668 C CA . THR A 1 85 ? -13.654 -18.062 12.696 1.00 46.31 85 THR A CA 1
ATOM 669 C C . THR A 1 85 ? -14.899 -17.218 12.508 1.00 46.31 85 THR A C 1
ATOM 671 O O . THR A 1 85 ? -14.919 -16.303 11.691 1.00 46.31 85 THR A O 1
ATOM 674 N N . SER A 1 86 ? -15.975 -17.576 13.212 1.00 55.25 86 SER A N 1
ATOM 675 C CA . SER A 1 86 ? -17.097 -16.673 13.466 1.00 55.25 86 SER A CA 1
ATOM 676 C C . SER A 1 86 ? -16.509 -15.291 13.738 1.00 55.25 86 SER A C 1
ATOM 678 O O . SER A 1 86 ? -15.870 -15.136 14.778 1.00 55.25 86 SER A O 1
ATOM 680 N N . GLN A 1 87 ? -16.624 -14.352 12.787 1.00 62.69 87 GLN A N 1
ATOM 681 C CA . GLN A 1 87 ? -15.973 -13.045 12.878 1.00 62.69 87 GLN A CA 1
ATOM 682 C C . GLN A 1 87 ? -16.403 -12.420 14.198 1.00 62.69 87 GLN A C 1
ATOM 684 O O . GLN A 1 87 ? -17.563 -12.054 14.387 1.00 62.69 87 GLN A O 1
ATOM 689 N N . LYS A 1 88 ? -15.477 -12.401 15.156 1.00 81.69 88 LYS A N 1
ATOM 690 C CA . LYS A 1 88 ? -15.679 -11.713 16.418 1.00 81.69 88 LYS A CA 1
ATOM 691 C C . LYS A 1 88 ? -15.815 -10.243 16.042 1.00 81.69 88 LYS A C 1
ATOM 693 O O . LYS A 1 88 ? -15.025 -9.745 15.248 1.00 81.69 88 LYS A O 1
ATOM 698 N N . THR A 1 89 ? -16.838 -9.576 16.555 1.00 89.12 89 THR A N 1
ATOM 699 C CA . THR A 1 89 ? -17.057 -8.146 16.324 1.00 89.12 89 THR A CA 1
ATOM 700 C C . THR A 1 89 ? -17.273 -7.456 17.659 1.00 89.12 89 THR A C 1
ATOM 702 O O . THR A 1 89 ? -18.008 -7.984 18.500 1.00 89.12 89 THR A O 1
ATOM 705 N N . ARG A 1 90 ? -16.674 -6.281 17.862 1.00 90.50 90 ARG A N 1
ATOM 706 C CA . ARG A 1 90 ? -16.929 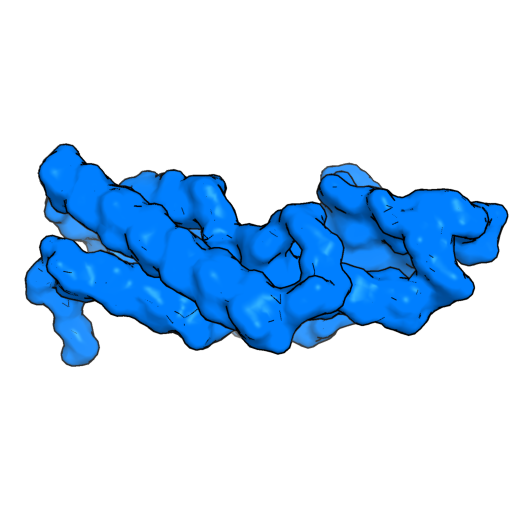-5.435 19.038 1.00 90.50 90 ARG A CA 1
ATOM 707 C C . ARG A 1 90 ? -17.913 -4.315 18.672 1.00 90.50 90 ARG A C 1
ATOM 709 O O . ARG A 1 90 ? -17.847 -3.791 17.560 1.00 90.50 90 ARG A O 1
ATOM 716 N N . PRO A 1 91 ? -18.810 -3.899 19.579 1.00 92.50 91 PRO A N 1
ATOM 717 C CA . PRO A 1 91 ? -19.557 -2.664 19.383 1.00 92.50 91 PRO A CA 1
ATOM 718 C C . PRO A 1 91 ? -18.591 -1.473 19.423 1.00 92.50 91 PRO A C 1
ATOM 720 O O . PRO A 1 91 ? -17.800 -1.346 20.355 1.00 92.50 91 PRO A O 1
ATOM 723 N N . VAL A 1 92 ? -18.669 -0.595 18.422 1.00 94.88 92 VAL A N 1
ATOM 724 C CA . VAL A 1 92 ? -17.834 0.613 18.330 1.00 94.88 92 VAL A CA 1
ATOM 725 C C . VAL A 1 92 ? -18.733 1.841 18.216 1.00 94.88 92 VAL A C 1
ATOM 727 O O . VAL A 1 92 ? -19.466 1.986 17.233 1.00 94.88 92 VAL A O 1
ATOM 730 N N . SER A 1 93 ? -18.672 2.737 19.203 1.00 96.44 93 SER A N 1
ATOM 731 C CA . SER A 1 93 ? -19.417 4.000 19.189 1.00 96.44 93 SER A CA 1
ATOM 732 C C . SER A 1 93 ? -18.816 5.017 18.209 1.00 96.44 93 SER A C 1
ATOM 734 O O . SER A 1 93 ? -17.659 4.912 17.800 1.00 96.44 93 SER A O 1
ATOM 736 N N . VAL A 1 94 ? -19.596 6.040 17.840 1.00 95.62 94 VAL A N 1
ATOM 737 C CA . VAL A 1 94 ? -19.107 7.152 17.002 1.00 95.62 94 VAL A CA 1
ATOM 738 C C . VAL A 1 94 ? -17.925 7.861 17.670 1.00 95.62 94 VAL A C 1
ATOM 740 O O . VAL A 1 94 ? -16.936 8.156 17.003 1.00 95.62 94 VAL A O 1
ATOM 743 N N . ASP A 1 95 ? -17.984 8.053 18.989 1.00 97.12 95 ASP A N 1
ATOM 744 C CA . ASP A 1 95 ? -16.910 8.693 19.753 1.00 97.12 95 ASP A CA 1
ATOM 745 C C . ASP A 1 95 ? -15.626 7.862 19.728 1.00 97.12 95 ASP A C 1
ATOM 747 O O . ASP A 1 95 ? -14.552 8.409 19.493 1.00 97.12 95 ASP A O 1
ATOM 751 N N . GLN A 1 96 ? -15.727 6.535 19.863 1.00 96.81 96 GLN A N 1
ATOM 752 C CA . GLN A 1 96 ? -14.574 5.640 19.739 1.00 96.81 96 GLN A CA 1
ATOM 753 C C . GLN A 1 96 ? -13.971 5.677 18.329 1.00 96.81 96 GLN A C 1
ATOM 755 O O . GLN A 1 96 ? -12.749 5.715 18.191 1.00 96.81 96 GLN A O 1
ATOM 760 N N . ARG A 1 97 ? -14.797 5.716 17.270 1.00 96.75 97 ARG A N 1
ATOM 761 C CA . ARG A 1 97 ? -14.292 5.865 15.889 1.00 96.75 97 ARG A CA 1
ATOM 762 C C . ARG A 1 97 ? -13.567 7.193 15.697 1.00 96.75 97 ARG A C 1
ATOM 764 O O . ARG A 1 97 ? -12.504 7.210 15.082 1.00 96.75 97 ARG A O 1
ATOM 771 N N . ASN A 1 98 ? -14.110 8.283 16.233 1.00 97.38 98 ASN A N 1
ATOM 772 C CA . ASN A 1 98 ? -13.484 9.602 16.151 1.00 97.38 98 ASN A CA 1
ATOM 773 C C . ASN A 1 98 ? -12.164 9.641 16.930 1.00 97.38 98 ASN A C 1
ATOM 775 O O . ASN A 1 98 ? -11.146 10.042 16.374 1.00 97.38 98 ASN A O 1
ATOM 779 N N . GLN A 1 99 ? -12.151 9.127 18.163 1.00 97.81 99 GLN A N 1
ATOM 780 C CA . GLN A 1 99 ? -10.946 9.046 18.987 1.00 97.81 99 GLN A CA 1
ATOM 781 C C . GLN A 1 99 ? -9.848 8.217 18.309 1.00 97.81 99 GLN A C 1
ATOM 783 O O . GLN A 1 99 ? -8.697 8.646 18.248 1.00 97.81 99 GLN A O 1
ATOM 788 N N . LEU A 1 100 ? -10.197 7.052 17.755 1.00 97.50 100 LEU A N 1
ATOM 789 C CA . LEU A 1 100 ? -9.255 6.227 17.003 1.00 97.50 100 LEU A CA 1
ATOM 790 C C . LEU A 1 100 ? -8.724 6.967 15.770 1.00 97.50 100 LEU A C 1
ATOM 792 O O . LEU A 1 100 ? -7.526 6.923 15.495 1.00 97.50 100 LEU A O 1
ATOM 796 N N . LYS A 1 101 ? -9.594 7.676 15.040 1.00 97.56 101 LYS A N 1
ATOM 797 C CA . LYS A 1 101 ? -9.203 8.443 13.851 1.00 97.56 101 LYS A CA 1
ATOM 798 C C . LYS A 1 101 ? -8.213 9.549 14.202 1.00 97.56 101 LYS A C 1
ATOM 800 O O . LYS A 1 101 ? -7.246 9.741 13.467 1.00 97.56 101 LYS A O 1
ATOM 805 N N . ASP A 1 102 ? -8.425 10.236 15.318 1.00 97.44 102 ASP A N 1
ATOM 806 C CA . ASP A 1 102 ? -7.533 11.294 15.790 1.00 97.44 102 ASP A CA 1
ATOM 807 C C . ASP A 1 102 ? -6.183 10.737 16.258 1.00 97.44 102 ASP A C 1
ATOM 809 O O . ASP A 1 102 ? -5.143 11.286 15.890 1.00 97.44 102 ASP A O 1
ATOM 813 N N . LEU A 1 103 ? -6.172 9.604 16.973 1.00 96.88 103 LEU A N 1
ATOM 814 C CA . LEU A 1 103 ? -4.935 8.912 17.359 1.00 96.88 103 LEU A CA 1
ATOM 815 C C . LEU A 1 103 ? -4.123 8.475 16.136 1.00 96.88 103 LEU A C 1
ATOM 817 O O . LEU A 1 103 ? -2.935 8.781 16.048 1.00 96.88 103 LEU A O 1
ATOM 821 N N . LEU A 1 104 ? -4.764 7.821 15.164 1.00 95.31 104 LEU A N 1
ATOM 822 C CA . LEU A 1 104 ? -4.099 7.370 13.941 1.00 95.31 104 LEU A CA 1
ATOM 823 C C . LEU A 1 104 ? -3.537 8.554 13.135 1.00 95.31 104 LEU A C 1
ATOM 825 O O . LEU A 1 104 ? -2.399 8.495 12.671 1.00 95.31 104 LEU A O 1
ATOM 829 N N . LYS A 1 105 ? -4.284 9.661 13.021 1.00 94.38 105 LYS A N 1
ATOM 830 C CA . LYS A 1 105 ? -3.794 10.898 12.386 1.00 94.38 105 LYS A CA 1
ATOM 831 C C . LYS A 1 105 ? -2.617 11.519 13.138 1.00 94.38 105 LYS A C 1
ATOM 833 O O . LYS A 1 105 ? -1.675 11.987 12.500 1.00 94.38 105 LYS A O 1
ATOM 838 N N . GLY A 1 106 ? -2.651 11.516 14.470 1.00 93.00 106 GLY A N 1
ATOM 839 C CA . GLY A 1 106 ? -1.540 11.975 15.305 1.00 93.00 106 GLY A CA 1
ATOM 840 C C . GLY A 1 106 ? -0.282 11.133 15.089 1.00 93.00 106 GLY A C 1
ATOM 841 O O . GLY A 1 106 ? 0.789 11.678 14.823 1.00 93.00 106 GLY A O 1
ATOM 842 N N . CYS A 1 107 ? -0.419 9.805 15.102 1.00 89.94 107 CYS A N 1
ATOM 843 C CA . CYS A 1 107 ? 0.677 8.882 14.812 1.00 89.94 107 CYS A CA 1
ATOM 844 C C . CYS A 1 107 ? 1.246 9.085 13.400 1.00 89.94 107 CYS A C 1
ATOM 846 O O . CYS A 1 107 ? 2.464 9.138 13.242 1.00 89.94 107 CYS A O 1
ATOM 848 N N . GLN A 1 108 ? 0.389 9.268 12.390 1.00 89.38 108 GLN A N 1
ATOM 849 C CA . GLN A 1 108 ? 0.818 9.595 11.029 1.00 89.38 108 GLN A CA 1
ATOM 850 C C . GLN A 1 108 ? 1.621 10.905 10.995 1.00 89.38 108 GLN A C 1
ATOM 852 O O . GLN A 1 108 ? 2.680 10.961 10.373 1.00 89.38 108 GLN A O 1
ATOM 857 N N . GLY A 1 109 ? 1.149 11.952 11.681 1.00 88.50 109 GLY A N 1
ATOM 858 C CA . GLY A 1 109 ? 1.848 13.236 11.780 1.00 88.50 109 GLY A CA 1
ATOM 859 C C . GLY A 1 109 ? 3.238 13.112 12.406 1.00 88.50 109 GLY A C 1
ATOM 860 O O . GLY A 1 109 ? 4.209 13.602 11.832 1.00 88.50 109 GLY A O 1
ATOM 861 N N . ASN A 1 110 ? 3.348 12.396 13.527 1.00 86.25 110 ASN A N 1
ATOM 862 C CA . ASN A 1 110 ? 4.626 12.172 14.209 1.00 86.25 110 ASN A CA 1
ATOM 863 C C . ASN A 1 110 ? 5.610 11.394 13.327 1.00 86.25 110 ASN A C 1
ATOM 865 O O . ASN A 1 110 ? 6.755 11.807 13.167 1.00 86.25 110 ASN A O 1
ATOM 869 N N . MET A 1 111 ? 5.149 10.320 12.679 1.00 80.44 111 MET A N 1
ATOM 870 C CA . MET A 1 111 ? 5.991 9.539 11.769 1.00 80.44 111 MET A CA 1
ATOM 871 C C . MET A 1 111 ? 6.473 10.366 10.575 1.00 80.44 111 MET A C 1
ATOM 873 O O . MET A 1 111 ? 7.620 10.223 10.153 1.00 80.44 111 MET A O 1
ATOM 877 N N . ARG A 1 112 ? 5.625 11.253 10.035 1.00 83.56 112 ARG A N 1
ATOM 878 C CA . ARG A 1 112 ? 6.051 12.178 8.980 1.00 83.56 112 ARG A CA 1
ATOM 879 C C . ARG A 1 112 ? 7.184 13.079 9.459 1.00 83.56 112 ARG A C 1
ATOM 881 O O . ARG A 1 112 ? 8.166 13.238 8.739 1.00 83.56 112 ARG A O 1
ATOM 888 N N . GLN A 1 113 ? 7.053 13.631 10.661 1.00 83.75 113 GLN A N 1
ATOM 889 C CA . GLN A 1 113 ? 8.053 14.517 11.246 1.00 83.75 113 GLN A CA 1
ATOM 890 C C . GLN A 1 113 ? 9.398 13.801 11.455 1.00 83.75 113 GLN A C 1
ATOM 892 O O . GLN A 1 113 ? 10.419 14.289 10.979 1.00 83.75 113 GLN A O 1
ATOM 897 N N . GLU A 1 114 ? 9.396 12.612 12.065 1.00 81.12 114 GLU A N 1
ATOM 898 C CA . GLU A 1 114 ? 10.610 11.810 12.306 1.00 81.12 114 GLU A CA 1
ATOM 899 C C . GLU A 1 114 ? 11.373 11.489 11.010 1.00 81.12 114 GLU A C 1
ATOM 901 O O . GLU A 1 114 ? 12.605 11.586 10.951 1.00 81.12 114 GLU A O 1
ATOM 906 N N . VAL A 1 115 ? 10.644 11.125 9.948 1.00 76.31 115 VAL A N 1
ATOM 907 C CA . VAL A 1 115 ? 11.237 10.809 8.640 1.00 76.31 115 VAL A CA 1
ATOM 908 C C . VAL A 1 115 ? 11.870 12.047 8.009 1.00 76.31 115 VAL A C 1
ATOM 910 O O . VAL A 1 115 ? 12.976 11.944 7.473 1.00 76.31 115 VAL A O 1
ATOM 913 N N . LEU A 1 116 ? 11.196 13.199 8.085 1.00 76.38 116 LEU A N 1
ATOM 914 C CA . LEU A 1 116 ? 11.692 14.467 7.545 1.00 76.38 116 LEU A CA 1
ATOM 915 C C . LEU A 1 116 ? 12.936 14.963 8.294 1.00 76.38 116 LEU A C 1
ATOM 917 O O . LEU A 1 116 ? 13.883 15.421 7.659 1.00 76.38 116 LEU A O 1
ATOM 921 N N . GLU A 1 117 ? 12.965 14.829 9.622 1.00 80.31 117 GLU A N 1
ATOM 922 C CA . GLU A 1 117 ? 14.116 15.210 10.452 1.00 80.31 117 GLU A CA 1
ATOM 923 C C . GLU A 1 117 ? 15.339 14.327 10.187 1.00 80.31 117 GLU A C 1
ATOM 925 O O . GLU A 1 117 ? 16.467 14.816 10.129 1.00 80.31 117 GLU A O 1
ATOM 930 N N . SER A 1 118 ? 15.115 13.030 9.972 1.00 74.50 118 SER A N 1
ATOM 931 C CA . SER A 1 118 ? 16.193 12.062 9.747 1.00 74.50 118 SER A CA 1
ATOM 932 C C . SER A 1 118 ? 16.732 12.067 8.310 1.00 74.50 118 SER A C 1
ATOM 934 O O . SER A 1 118 ? 17.819 11.545 8.068 1.00 74.50 118 SER A O 1
ATOM 936 N N . ASN A 1 119 ? 15.997 12.635 7.344 1.00 66.94 119 ASN A N 1
ATOM 937 C CA . ASN A 1 119 ? 16.333 12.566 5.916 1.00 66.94 119 ASN A CA 1
ATOM 938 C C . ASN A 1 119 ? 16.190 13.930 5.213 1.00 66.94 119 ASN A C 1
ATOM 940 O O . ASN A 1 119 ? 15.297 14.111 4.382 1.00 66.94 119 ASN A O 1
ATOM 944 N N . PRO A 1 120 ? 17.110 14.883 5.449 1.00 62.47 120 PRO A N 1
ATOM 945 C CA . PRO A 1 120 ? 17.034 16.233 4.878 1.00 62.47 120 PRO A CA 1
ATOM 946 C C . PRO A 1 120 ? 17.137 16.292 3.339 1.00 62.47 120 PRO A C 1
ATOM 948 O O . PRO A 1 120 ? 16.874 17.336 2.748 1.00 62.47 120 PRO A O 1
ATOM 951 N N . HIS A 1 121 ? 17.510 15.190 2.676 1.00 61.16 121 HIS A N 1
ATOM 952 C CA . HIS A 1 121 ? 17.610 15.083 1.213 1.00 61.16 121 HIS A CA 1
ATOM 953 C C . HIS A 1 121 ? 16.402 14.404 0.543 1.00 61.16 121 HIS A C 1
ATOM 955 O O . HIS A 1 121 ? 16.396 14.250 -0.679 1.00 61.16 121 HIS A O 1
ATOM 961 N N . PHE A 1 122 ? 15.391 13.972 1.304 1.00 56.19 122 PHE A N 1
ATOM 962 C CA . PHE A 1 122 ? 14.216 13.314 0.733 1.00 56.19 122 PHE A CA 1
ATOM 963 C C . PHE A 1 122 ? 13.327 14.340 0.013 1.00 56.19 122 PHE A C 1
ATOM 965 O O . PHE A 1 122 ? 12.835 15.293 0.618 1.00 56.19 122 PHE A O 1
ATOM 972 N N . PHE A 1 123 ? 13.105 14.155 -1.291 1.00 54.19 123 PHE A N 1
ATOM 973 C CA . PHE A 1 123 ? 12.111 14.941 -2.018 1.00 54.19 123 PHE A CA 1
ATOM 974 C C . PHE A 1 123 ? 10.707 14.521 -1.563 1.00 54.19 123 PHE A C 1
ATOM 976 O O . PHE A 1 123 ? 10.388 13.338 -1.488 1.00 54.19 123 PHE A O 1
ATOM 983 N N . TYR A 1 124 ? 9.881 15.519 -1.251 1.00 49.50 124 TYR A N 1
ATOM 984 C CA . TYR A 1 124 ? 8.560 15.474 -0.604 1.00 49.50 124 TYR A CA 1
ATOM 985 C C . TYR A 1 124 ? 7.481 14.542 -1.207 1.00 49.50 124 TYR A C 1
ATOM 987 O O . TYR A 1 124 ? 6.353 14.545 -0.719 1.00 49.50 124 TYR A O 1
ATOM 995 N N . SER A 1 125 ? 7.752 13.746 -2.244 1.00 50.72 125 SER A N 1
ATOM 996 C CA . SER A 1 125 ? 6.718 13.097 -3.067 1.00 50.72 125 SER A CA 1
ATOM 997 C C . SER A 1 125 ? 6.055 11.852 -2.463 1.00 50.72 125 SER A C 1
ATOM 999 O O . SER A 1 125 ? 5.474 11.068 -3.206 1.00 50.72 125 SER A O 1
ATOM 1001 N N . ASN A 1 126 ? 6.082 11.717 -1.131 1.00 62.06 126 ASN A N 1
ATOM 1002 C CA . ASN A 1 126 ? 4.975 11.285 -0.263 1.00 62.06 126 ASN A CA 1
ATOM 1003 C C . ASN A 1 126 ? 5.527 10.419 0.878 1.00 62.06 126 ASN A C 1
ATOM 1005 O O . ASN A 1 126 ? 5.717 9.214 0.730 1.00 62.06 126 ASN A O 1
ATOM 1009 N N . VAL A 1 127 ? 5.774 11.033 2.037 1.00 67.00 127 VAL A N 1
ATOM 1010 C CA . VAL A 1 127 ? 6.210 10.324 3.254 1.00 67.00 127 VAL A CA 1
ATOM 1011 C C . VAL A 1 127 ? 5.234 9.197 3.631 1.00 67.00 127 VAL A C 1
ATOM 1013 O O . VAL A 1 127 ? 5.638 8.197 4.221 1.00 67.00 127 VAL A O 1
ATOM 1016 N N . ASP A 1 128 ? 3.970 9.280 3.211 1.00 69.88 128 ASP A N 1
ATOM 1017 C CA . ASP A 1 128 ? 2.997 8.205 3.412 1.00 69.88 128 ASP A CA 1
ATOM 1018 C C . ASP A 1 128 ? 3.265 6.984 2.532 1.00 69.88 128 ASP A C 1
ATOM 1020 O O . ASP A 1 128 ? 2.893 5.882 2.911 1.00 69.88 128 ASP A O 1
ATOM 1024 N N . ASN A 1 129 ? 3.913 7.141 1.375 1.00 68.06 129 ASN A N 1
ATOM 1025 C CA . ASN A 1 129 ? 4.336 6.003 0.554 1.00 68.06 129 ASN A CA 1
ATOM 1026 C C . ASN A 1 129 ? 5.530 5.276 1.190 1.00 68.06 129 ASN A C 1
ATOM 1028 O O . ASN A 1 129 ? 5.695 4.081 0.972 1.00 68.06 129 ASN A O 1
ATOM 1032 N N . VAL A 1 130 ? 6.343 5.987 1.979 1.00 67.94 130 VAL A N 1
ATOM 1033 C CA . VAL A 1 130 ? 7.486 5.414 2.709 1.00 67.94 130 VAL A CA 1
ATOM 1034 C C . VAL A 1 130 ? 7.033 4.750 4.007 1.00 67.94 130 VAL A C 1
ATOM 1036 O O . VAL A 1 130 ? 7.482 3.663 4.354 1.00 67.94 130 VAL A O 1
ATOM 1039 N N . THR A 1 131 ? 6.137 5.406 4.743 1.00 70.19 131 THR A N 1
ATOM 1040 C CA . THR A 1 131 ? 5.617 4.896 6.022 1.00 70.19 131 THR A CA 1
ATOM 1041 C C . THR A 1 131 ? 4.448 3.938 5.854 1.00 70.19 131 THR A C 1
ATOM 1043 O O . THR A 1 131 ? 4.131 3.196 6.781 1.00 70.19 131 THR A O 1
ATOM 1046 N N . CYS A 1 132 ? 3.791 3.973 4.692 1.00 73.19 132 CYS A N 1
ATOM 1047 C CA . CYS A 1 132 ? 2.577 3.218 4.351 1.00 73.19 132 CYS A CA 1
ATOM 1048 C C . CYS A 1 132 ? 1.358 3.635 5.132 1.00 73.19 132 CYS A C 1
ATOM 1050 O O . CYS A 1 132 ? 0.286 3.056 4.974 1.00 73.19 132 CYS A O 1
ATOM 1052 N N . PHE A 1 133 ? 1.513 4.649 5.970 1.00 83.94 133 PHE A N 1
ATOM 1053 C CA . PHE A 1 133 ? 0.473 5.094 6.848 1.00 83.94 133 PHE A CA 1
ATOM 1054 C C . PHE A 1 133 ? -0.276 6.231 6.171 1.00 83.94 133 PHE A C 1
ATOM 1056 O O . PHE A 1 133 ? -0.070 7.402 6.460 1.00 83.94 133 PHE A O 1
ATOM 1063 N N . THR A 1 134 ? -1.098 5.883 5.183 1.00 84.44 134 THR A N 1
ATOM 1064 C CA . THR A 1 134 ? -1.856 6.841 4.364 1.00 84.44 134 THR A CA 1
ATOM 1065 C C . THR A 1 134 ? -3.201 7.186 5.004 1.00 84.44 134 THR A C 1
ATOM 1067 O O . THR A 1 134 ? -3.717 6.444 5.838 1.00 84.44 134 THR A O 1
ATOM 1070 N N . ASN A 1 135 ? -3.833 8.275 4.553 1.00 87.88 135 ASN A N 1
ATOM 1071 C CA . ASN A 1 135 ? -5.224 8.573 4.927 1.00 87.88 135 ASN A CA 1
ATOM 1072 C C . ASN A 1 135 ? -6.182 7.421 4.573 1.00 87.88 135 ASN A C 1
ATOM 1074 O O . ASN A 1 135 ? -7.094 7.141 5.342 1.00 87.88 135 ASN A O 1
ATOM 1078 N N . GLN A 1 136 ? -5.938 6.722 3.457 1.00 86.44 136 GLN A N 1
ATOM 1079 C CA . GLN A 1 136 ? -6.738 5.562 3.066 1.00 86.44 136 GLN A CA 1
ATOM 1080 C C . GLN A 1 136 ? -6.594 4.414 4.069 1.00 86.44 136 GLN A C 1
ATOM 1082 O O . GLN A 1 136 ? -7.594 3.823 4.454 1.00 86.44 136 GLN A O 1
ATOM 1087 N N . LEU A 1 137 ? -5.375 4.131 4.543 1.00 88.69 137 LEU A N 1
ATOM 1088 C CA . LEU A 1 137 ? -5.165 3.103 5.564 1.00 88.69 137 LEU A CA 1
ATOM 1089 C C . LEU A 1 137 ? -5.856 3.471 6.884 1.00 88.69 137 LEU A C 1
ATOM 1091 O O . LEU A 1 137 ? -6.419 2.598 7.544 1.00 88.69 137 LEU A O 1
ATOM 1095 N N . ILE A 1 138 ? -5.855 4.757 7.255 1.00 93.56 138 ILE A N 1
ATOM 1096 C CA . ILE A 1 138 ? -6.602 5.253 8.420 1.00 93.56 138 ILE A CA 1
ATOM 1097 C C . ILE A 1 138 ? -8.094 4.977 8.231 1.00 93.56 138 ILE A C 1
ATOM 1099 O O . ILE A 1 138 ? -8.711 4.377 9.106 1.00 93.56 138 ILE A O 1
ATOM 1103 N N . ASP A 1 139 ? -8.673 5.366 7.096 1.00 93.25 139 ASP A N 1
ATOM 1104 C CA . ASP A 1 139 ? -10.098 5.161 6.832 1.00 93.25 139 ASP A CA 1
ATOM 1105 C C . ASP A 1 139 ? -10.464 3.665 6.775 1.00 93.25 139 ASP A C 1
ATOM 1107 O O . ASP A 1 139 ? -11.462 3.267 7.375 1.00 93.25 139 ASP A O 1
ATOM 1111 N N . ASP A 1 140 ? -9.625 2.815 6.174 1.00 91.00 140 ASP A N 1
ATOM 1112 C CA . ASP A 1 140 ? -9.800 1.357 6.166 1.00 91.00 140 ASP A CA 1
ATOM 1113 C C . ASP A 1 140 ? -9.742 0.763 7.581 1.00 91.00 140 ASP A C 1
ATOM 1115 O O . ASP A 1 140 ? -10.530 -0.125 7.916 1.00 91.00 140 ASP A O 1
ATOM 1119 N N . THR A 1 141 ? -8.843 1.274 8.428 1.00 94.50 141 THR A N 1
ATOM 1120 C CA . THR A 1 141 ? -8.749 0.878 9.841 1.00 94.50 141 THR A CA 1
ATOM 1121 C C . THR A 1 141 ? -10.015 1.276 10.590 1.00 94.50 141 THR A C 1
ATOM 1123 O O . THR A 1 141 ? -10.568 0.462 11.323 1.00 94.50 141 THR A O 1
ATOM 1126 N N . ILE A 1 142 ? -10.523 2.497 10.384 1.00 96.81 142 ILE A N 1
ATOM 1127 C CA . ILE A 1 142 ? -11.778 2.951 11.000 1.00 96.81 142 ILE A CA 1
ATOM 1128 C C . ILE A 1 142 ? -12.968 2.132 10.514 1.00 96.81 142 ILE A C 1
ATOM 1130 O O . ILE A 1 142 ? -13.862 1.857 11.310 1.00 96.81 142 ILE A O 1
ATOM 1134 N N . LEU A 1 143 ? -13.007 1.748 9.239 1.00 94.69 143 LEU A N 1
ATOM 1135 C CA . LEU A 1 143 ? -14.095 0.946 8.686 1.00 94.69 143 LEU A CA 1
ATOM 1136 C C . LEU A 1 143 ? -14.138 -0.463 9.283 1.00 94.69 143 LEU A C 1
ATOM 1138 O O . LEU A 1 143 ? -15.235 -0.955 9.522 1.00 94.69 143 LEU A O 1
ATOM 1142 N N . LYS A 1 144 ? -12.975 -1.073 9.551 1.00 94.56 144 LYS A N 1
ATOM 1143 C CA . LYS A 1 144 ? -12.846 -2.468 10.014 1.00 94.56 144 LYS A CA 1
ATOM 1144 C C . LYS A 1 144 ? -12.548 -2.619 11.511 1.00 94.56 144 LYS A C 1
ATOM 1146 O O . LYS A 1 144 ? -12.342 -3.731 11.980 1.00 94.56 144 LYS A O 1
ATOM 1151 N N . CYS A 1 145 ? -12.469 -1.533 12.286 1.00 94.62 145 CYS A N 1
ATOM 1152 C CA . CYS A 1 145 ? -12.003 -1.592 13.681 1.00 94.62 145 CYS A CA 1
ATOM 1153 C C . CYS A 1 145 ? -12.875 -2.457 14.607 1.00 94.62 145 CYS A C 1
ATOM 1155 O O . CYS A 1 145 ? -12.421 -2.882 15.671 1.00 94.62 145 CYS A O 1
ATOM 1157 N N . ASP A 1 146 ? -14.108 -2.751 14.203 1.00 94.31 146 ASP A N 1
ATOM 1158 C CA . ASP A 1 146 ? -14.984 -3.680 14.896 1.00 94.31 146 ASP A CA 1
ATOM 1159 C C . ASP A 1 146 ? -14.504 -5.136 14.816 1.00 94.31 146 ASP A C 1
ATOM 1161 O O . ASP A 1 146 ? -14.801 -5.897 15.735 1.00 94.31 146 ASP A O 1
ATOM 1165 N N . SER A 1 147 ? -13.729 -5.510 13.792 1.00 93.06 147 SER A N 1
ATOM 1166 C CA . SER A 1 147 ? -13.231 -6.874 13.558 1.00 93.06 147 SER A CA 1
ATOM 1167 C C . SER A 1 147 ? -11.724 -7.069 13.779 1.00 93.06 147 SER A C 1
ATOM 1169 O O . SER A 1 147 ? -11.245 -8.191 13.656 1.00 93.06 147 SER A O 1
ATOM 1171 N N . LEU A 1 148 ? -10.959 -6.018 14.091 1.00 92.75 148 LEU A N 1
ATOM 1172 C CA . LEU A 1 148 ? -9.502 -6.104 14.292 1.00 92.75 148 LEU A CA 1
ATOM 1173 C C . LEU A 1 148 ? -9.179 -6.384 15.767 1.00 92.75 148 LEU A C 1
ATOM 1175 O O . LEU A 1 148 ? -9.255 -5.462 16.581 1.00 92.75 148 LEU A O 1
ATOM 1179 N N . PHE A 1 149 ? -8.853 -7.629 16.133 1.00 90.88 149 PHE A N 1
ATOM 1180 C CA . PHE A 1 149 ? -8.590 -8.051 17.522 1.00 90.88 149 PHE A CA 1
ATOM 1181 C C . PHE A 1 149 ? -7.122 -8.332 17.833 1.00 90.88 149 PHE A C 1
ATOM 1183 O O . PHE A 1 149 ? -6.764 -8.406 19.004 1.00 90.88 149 PHE A O 1
ATOM 1190 N N . SER A 1 150 ? -6.283 -8.469 16.814 1.00 91.19 150 SER A N 1
ATOM 1191 C CA . SER A 1 150 ? -4.881 -8.847 16.936 1.00 91.19 150 SER A CA 1
ATOM 1192 C C . SER A 1 150 ? -4.031 -8.206 15.838 1.00 91.19 150 SER A C 1
ATOM 1194 O O . SER A 1 150 ? -4.543 -7.623 14.879 1.00 91.19 150 SER A O 1
ATOM 1196 N N . VAL A 1 151 ? -2.711 -8.329 15.970 1.00 89.88 151 VAL A N 1
ATOM 1197 C CA . VAL A 1 151 ? -1.759 -7.936 14.920 1.00 89.88 151 VAL A CA 1
ATOM 1198 C C . VAL A 1 151 ? -1.965 -8.775 13.654 1.00 89.88 151 VAL A C 1
ATOM 1200 O O . VAL A 1 151 ? -1.859 -8.237 12.554 1.00 89.88 151 VAL A O 1
ATOM 1203 N N . ASP A 1 152 ? -2.333 -10.051 13.798 1.00 87.69 152 ASP A N 1
ATOM 1204 C CA . ASP A 1 152 ? -2.631 -10.935 12.668 1.00 87.69 152 ASP A CA 1
ATOM 1205 C C . ASP A 1 152 ? -3.872 -10.459 11.898 1.00 87.69 152 ASP A C 1
ATOM 1207 O O . ASP A 1 152 ? -3.820 -10.351 10.675 1.00 87.69 152 ASP A O 1
ATOM 1211 N N . ASP A 1 153 ? -4.940 -10.037 12.588 1.00 89.88 153 ASP A N 1
ATOM 1212 C CA . ASP A 1 153 ? -6.126 -9.473 11.920 1.00 89.88 153 ASP A CA 1
ATOM 1213 C C . ASP A 1 153 ? -5.775 -8.217 11.102 1.00 89.88 153 ASP A C 1
ATOM 1215 O O . ASP A 1 153 ? -6.302 -8.003 10.012 1.00 89.88 153 ASP A O 1
ATOM 1219 N N . ILE A 1 154 ? -4.862 -7.378 11.605 1.00 90.06 154 ILE A N 1
ATOM 1220 C CA . ILE A 1 154 ? -4.377 -6.194 10.880 1.00 90.06 154 ILE A CA 1
ATOM 1221 C C . ILE A 1 154 ? -3.595 -6.611 9.634 1.00 90.06 154 ILE A C 1
ATOM 1223 O O . ILE A 1 154 ? -3.832 -6.056 8.562 1.00 90.06 154 ILE A O 1
ATOM 1227 N N . LEU A 1 155 ? -2.685 -7.580 9.761 1.00 84.00 155 LEU A N 1
ATOM 1228 C CA . LEU A 1 155 ? -1.887 -8.092 8.643 1.00 84.00 155 LEU A CA 1
ATOM 1229 C C . LEU A 1 155 ? -2.756 -8.737 7.554 1.00 84.00 155 LEU A C 1
ATOM 1231 O O . LEU A 1 155 ? -2.417 -8.657 6.375 1.00 84.00 155 LEU A O 1
ATOM 1235 N N . GLU A 1 156 ? -3.868 -9.363 7.936 1.00 83.62 156 GLU A N 1
ATOM 1236 C CA . GLU A 1 156 ? -4.774 -10.041 7.007 1.00 83.62 156 GLU A CA 1
ATOM 1237 C C . GLU A 1 156 ? -5.804 -9.098 6.367 1.00 83.62 156 GLU A C 1
ATOM 1239 O O . GLU A 1 156 ? -6.160 -9.270 5.198 1.00 83.62 156 GLU A O 1
ATOM 1244 N N . MET A 1 157 ? -6.301 -8.101 7.106 1.00 85.62 157 MET A N 1
ATOM 1245 C CA . MET A 1 157 ? -7.433 -7.271 6.670 1.00 85.62 157 MET A CA 1
ATOM 1246 C C . MET A 1 157 ? -7.041 -5.875 6.172 1.00 85.62 157 MET A C 1
ATOM 1248 O O . MET A 1 157 ? -7.881 -5.185 5.569 1.00 85.62 157 MET A O 1
ATOM 1252 N N . LEU A 1 158 ? -5.806 -5.427 6.422 1.00 85.31 158 LEU A N 1
ATOM 1253 C CA . LEU A 1 158 ? -5.323 -4.095 6.061 1.00 85.31 158 LEU A CA 1
ATOM 1254 C C . LEU A 1 158 ? -4.027 -4.152 5.233 1.00 85.31 158 LEU A C 1
ATOM 1256 O O . LEU A 1 158 ? -3.159 -4.984 5.485 1.00 85.31 158 LEU A O 1
ATOM 1260 N N . PRO A 1 159 ? -3.853 -3.237 4.261 1.00 76.88 159 PRO A N 1
ATOM 1261 C CA . PRO A 1 159 ? -2.629 -3.145 3.473 1.00 76.88 159 PRO A CA 1
ATOM 1262 C C . PRO A 1 159 ? -1.523 -2.445 4.279 1.00 76.88 159 PRO A C 1
ATOM 1264 O O . PRO A 1 159 ? -1.270 -1.249 4.122 1.00 76.88 159 PRO A O 1
ATOM 1267 N N . VAL A 1 160 ? -0.880 -3.195 5.174 1.00 79.00 160 VAL A N 1
ATOM 1268 C CA . VAL A 1 160 ? 0.241 -2.737 6.009 1.00 79.00 160 VAL A CA 1
ATOM 1269 C C . VAL A 1 160 ? 1.589 -3.174 5.439 1.00 79.00 160 VAL A C 1
ATOM 1271 O O . VAL A 1 160 ? 1.702 -4.164 4.726 1.00 79.00 160 VAL A O 1
ATOM 1274 N N . TRP A 1 161 ? 2.634 -2.416 5.768 1.00 69.69 161 TRP A N 1
ATOM 1275 C CA . TRP A 1 161 ? 3.981 -2.608 5.215 1.00 69.69 161 TRP A CA 1
ATOM 1276 C C . TRP A 1 161 ? 4.675 -3.865 5.725 1.00 69.69 161 TRP A C 1
ATOM 1278 O O . TRP A 1 161 ? 5.292 -4.617 4.977 1.00 69.69 161 TRP A O 1
ATOM 1288 N N . ASN A 1 162 ? 4.639 -4.020 7.044 1.00 72.56 162 ASN A N 1
ATOM 1289 C CA . ASN A 1 162 ? 5.347 -5.034 7.795 1.00 72.56 162 ASN A CA 1
ATOM 1290 C C . ASN A 1 162 ? 4.701 -5.174 9.183 1.00 72.56 162 ASN A C 1
ATOM 1292 O O . ASN A 1 162 ? 3.779 -4.435 9.543 1.00 72.56 162 ASN A O 1
ATOM 1296 N N . VAL A 1 163 ? 5.215 -6.121 9.964 1.00 79.50 163 VAL A N 1
ATOM 1297 C CA . VAL A 1 163 ? 4.719 -6.431 11.310 1.00 79.50 163 VAL A CA 1
ATOM 1298 C C . VAL A 1 163 ? 4.864 -5.234 12.259 1.00 79.50 163 VAL A C 1
ATOM 1300 O O . VAL A 1 163 ? 3.932 -4.933 12.997 1.00 79.50 163 VAL A O 1
ATOM 1303 N N . ASP A 1 164 ? 5.962 -4.476 12.186 1.00 81.69 164 ASP A N 1
ATOM 1304 C CA . ASP A 1 164 ? 6.163 -3.287 13.031 1.00 81.69 164 ASP A CA 1
ATOM 1305 C C . ASP A 1 164 ? 5.107 -2.203 12.770 1.00 81.69 164 ASP A C 1
ATOM 1307 O O . ASP A 1 164 ? 4.608 -1.561 13.695 1.00 81.69 164 ASP A O 1
ATOM 1311 N N . HIS A 1 165 ? 4.729 -2.002 11.506 1.00 82.75 165 HIS A N 1
ATOM 1312 C CA . HIS A 1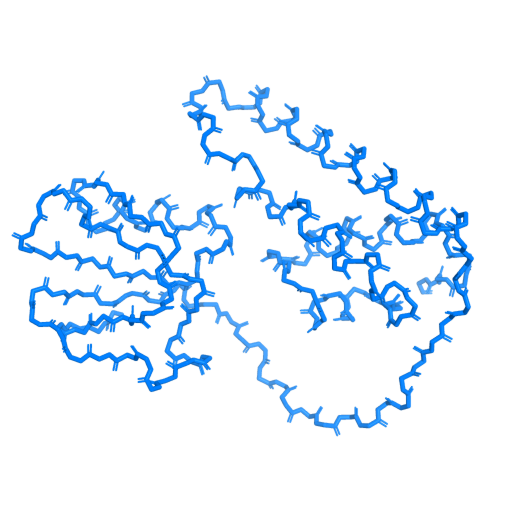 165 ? 3.648 -1.094 11.141 1.00 82.75 165 HIS A CA 1
ATOM 1313 C C . HIS A 1 165 ? 2.301 -1.605 11.673 1.00 82.75 165 HIS A C 1
ATOM 1315 O O . HIS A 1 165 ? 1.538 -0.825 12.245 1.00 82.75 165 HIS A O 1
ATOM 1321 N N . ALA A 1 166 ? 2.038 -2.911 11.575 1.00 89.00 166 ALA A N 1
ATOM 1322 C CA . ALA A 1 166 ? 0.837 -3.512 12.148 1.00 89.00 166 ALA A CA 1
ATOM 1323 C C . ALA A 1 166 ? 0.762 -3.309 13.675 1.00 89.00 166 ALA A C 1
ATOM 1325 O O . ALA A 1 166 ? -0.289 -2.924 14.186 1.00 89.00 166 ALA A O 1
ATOM 1326 N N . HIS A 1 167 ? 1.882 -3.443 14.395 1.00 90.62 167 HIS A N 1
ATOM 1327 C CA . HIS A 1 167 ? 1.950 -3.152 15.832 1.00 90.62 167 HIS A CA 1
ATOM 1328 C C . HIS A 1 167 ? 1.617 -1.694 16.165 1.00 90.62 167 HIS A C 1
ATOM 1330 O O . HIS A 1 167 ? 0.900 -1.443 17.131 1.00 90.62 167 HIS A O 1
ATOM 1336 N N . LYS A 1 168 ? 2.075 -0.722 15.364 1.00 89.56 168 LYS A N 1
ATOM 1337 C CA . LYS A 1 168 ? 1.739 0.698 15.583 1.00 89.56 168 LYS A CA 1
ATOM 1338 C C . LYS A 1 168 ? 0.234 0.958 15.466 1.00 89.56 168 LYS A C 1
ATOM 1340 O O . LYS A 1 168 ? -0.330 1.682 16.288 1.00 89.56 168 LYS A O 1
ATOM 1345 N N . ILE A 1 169 ? -0.422 0.346 14.479 1.00 92.31 169 ILE A N 1
ATOM 1346 C CA . ILE A 1 169 ? -1.883 0.424 14.325 1.00 92.31 169 ILE A CA 1
ATOM 1347 C C . ILE A 1 169 ? -2.570 -0.277 15.501 1.00 92.31 169 ILE A C 1
ATOM 1349 O O . ILE A 1 169 ? -3.493 0.284 16.093 1.00 92.31 169 ILE A O 1
ATOM 1353 N N . TYR A 1 170 ? -2.083 -1.459 15.890 1.00 94.25 170 TYR A N 1
ATOM 1354 C CA . TYR A 1 170 ? -2.617 -2.208 17.024 1.00 94.25 170 TYR A CA 1
ATOM 1355 C C . TYR A 1 170 ? -2.542 -1.413 18.332 1.00 94.25 170 TYR A C 1
ATOM 1357 O O . TYR A 1 170 ? -3.532 -1.343 19.053 1.00 94.25 170 TYR A O 1
ATOM 1365 N N . SER A 1 171 ? -1.431 -0.726 18.613 1.00 93.81 171 SER A N 1
ATOM 1366 C CA . SER A 1 171 ? -1.326 0.157 19.784 1.00 93.81 171 SER A CA 1
ATOM 1367 C C . SER A 1 171 ? -2.368 1.279 19.770 1.00 93.81 171 SER A C 1
ATOM 1369 O O . SER A 1 171 ? -2.893 1.635 20.823 1.00 93.81 171 SER A O 1
ATOM 1371 N N . CYS A 1 172 ? -2.715 1.825 18.600 1.00 95.00 172 CYS A N 1
ATO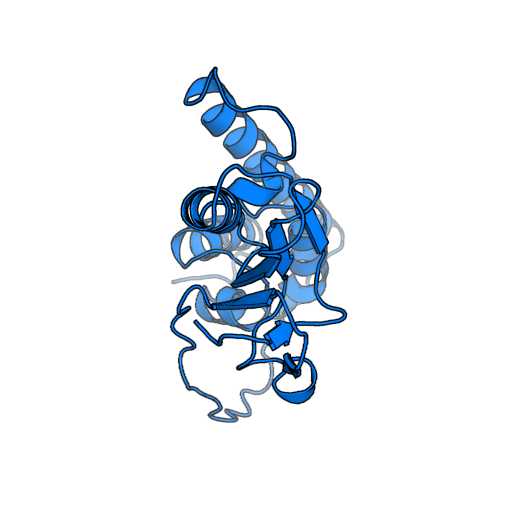M 1372 C CA . CYS A 1 172 ? -3.782 2.824 18.499 1.00 95.00 172 CYS A CA 1
ATOM 1373 C C . CYS A 1 172 ? -5.156 2.223 18.823 1.00 95.00 172 CYS A C 1
ATOM 1375 O O . CYS A 1 172 ? -5.933 2.850 19.540 1.00 95.00 172 CYS A O 1
ATOM 1377 N N . LEU A 1 173 ? -5.440 1.009 18.338 1.00 95.19 173 LEU A N 1
ATOM 1378 C CA . LEU A 1 173 ? -6.664 0.275 18.675 1.00 95.19 173 LEU A CA 1
ATOM 1379 C C . LEU A 1 173 ? -6.732 -0.016 20.181 1.00 95.19 173 LEU A C 1
ATOM 1381 O O . LEU A 1 173 ? -7.746 0.271 20.815 1.00 95.19 173 LEU A O 1
ATOM 1385 N N . TYR A 1 174 ? -5.639 -0.520 20.757 1.00 93.88 174 TYR A N 1
ATOM 1386 C CA . TYR A 1 174 ? -5.512 -0.851 22.179 1.00 93.88 174 TYR A CA 1
ATOM 1387 C C . TYR A 1 174 ? -5.798 0.353 23.090 1.00 93.88 174 TYR A C 1
ATOM 1389 O O . TYR A 1 174 ? -6.458 0.223 24.116 1.00 93.88 174 TYR A O 1
ATOM 1397 N N . ASN A 1 175 ? -5.382 1.554 22.680 1.00 94.50 175 ASN A N 1
ATOM 1398 C CA . ASN A 1 175 ? -5.630 2.787 23.434 1.00 94.50 175 ASN A CA 1
ATOM 1399 C C . ASN A 1 175 ? -7.105 3.236 23.451 1.00 94.50 175 ASN A C 1
ATOM 1401 O O . ASN A 1 175 ? -7.464 4.103 24.248 1.00 94.50 175 ASN A O 1
ATOM 1405 N N . VAL A 1 176 ? -7.953 2.692 22.574 1.00 95.94 176 VAL A N 1
ATOM 1406 C CA . VAL A 1 176 ? -9.385 3.038 22.479 1.00 95.94 176 VAL A CA 1
ATOM 1407 C C . VAL A 1 176 ? -10.271 1.909 23.001 1.00 95.94 176 VAL A C 1
ATOM 1409 O O . VAL A 1 176 ? -11.322 2.161 23.597 1.00 95.94 176 VAL A O 1
ATOM 1412 N N . PHE A 1 177 ? -9.862 0.662 22.779 1.00 94.12 177 PHE A N 1
ATOM 1413 C CA . PHE A 1 177 ? -10.669 -0.520 23.046 1.00 94.12 177 PHE A CA 1
ATOM 1414 C C . PHE A 1 177 ? -10.097 -1.314 24.212 1.00 94.12 177 PHE A C 1
ATOM 1416 O O . PHE A 1 177 ? -9.143 -2.069 24.063 1.00 94.12 177 PHE A O 1
ATOM 1423 N N . ALA A 1 178 ? -10.729 -1.171 25.376 1.00 87.19 178 ALA A N 1
ATOM 1424 C CA . ALA A 1 178 ? -10.312 -1.856 26.596 1.00 87.19 178 ALA A CA 1
ATOM 1425 C C . ALA A 1 178 ? -10.436 -3.387 26.519 1.00 87.19 178 ALA A C 1
ATOM 1427 O O . ALA A 1 178 ? -9.842 -4.075 27.334 1.00 87.19 178 ALA A O 1
ATOM 1428 N N . ASP A 1 179 ? -11.212 -3.926 25.576 1.00 87.62 179 ASP A N 1
ATOM 1429 C CA . ASP A 1 179 ? -11.363 -5.367 25.364 1.00 87.62 179 ASP A CA 1
ATOM 1430 C C . ASP A 1 179 ? -10.244 -5.979 24.501 1.00 87.62 179 ASP A C 1
ATOM 1432 O O . ASP A 1 179 ? -10.228 -7.191 24.280 1.00 87.62 179 ASP A O 1
ATOM 1436 N N . LEU A 1 180 ? -9.310 -5.157 24.011 1.00 86.12 180 LEU A N 1
ATOM 1437 C CA . LEU A 1 180 ? -8.030 -5.618 23.489 1.00 86.12 180 LEU A CA 1
ATOM 1438 C C . LEU A 1 180 ? -7.081 -5.849 24.665 1.00 86.12 180 LEU A C 1
ATOM 1440 O O . LEU A 1 180 ? -6.656 -4.905 25.324 1.00 86.12 180 LEU A O 1
ATOM 1444 N N . HIS A 1 181 ? -6.738 -7.105 24.922 1.00 68.00 181 HIS A N 1
ATOM 1445 C CA . HIS A 1 181 ? -5.677 -7.501 25.843 1.00 68.00 181 HIS A CA 1
ATOM 1446 C C . HIS A 1 181 ? -4.764 -8.494 25.116 1.00 68.00 181 HIS A C 1
ATOM 1448 O O . HIS A 1 181 ? -5.261 -9.275 24.302 1.00 68.00 181 HIS A O 1
ATOM 1454 N N . GLU A 1 182 ? -3.453 -8.406 25.368 1.00 54.38 182 GLU A N 1
ATOM 1455 C CA . GLU A 1 182 ? -2.461 -9.408 24.933 1.00 54.38 182 GLU A CA 1
ATOM 1456 C C . GLU A 1 182 ? -2.751 -10.798 25.514 1.00 54.38 182 GLU A C 1
ATOM 1458 O O . GLU A 1 182 ? -3.139 -10.879 26.705 1.00 54.38 182 GLU A O 1
#

Radius of gyration: 18.8 Å; chains: 1; bounding box: 38×38×53 Å

Organism: NCBI:txid174260

Sequence (182 aa):
MVNGYALLGHVFENVSVAGVINCYHTCQPNCRCISFNFLTTVNQDNCQLNSENKHLKPGALVRMEGSQYYDLDIKYNDKRTEVTTSQKTRPVSVDQRNQLKDLLKGCQGNMRQEVLESNPHFFYSNVDNVTCFTNQLIDDTILKCDSLFSVDDILEMLPVWNVDHAHKIYSCLYNVFADLHE